Protein AF-A0A2V2PW04-F1 (afdb_monomer_lite)

Radius of gyration: 10.84 Å; chains: 1; bounding box: 27×20×27 Å

Sequence (63 aa):
DGYYERGLHPWDLAAGDLIAREAGALTGGRPGQPADGDLTVAATPGVFEPLQTALEELGAWHD

pLDDT: mean 94.92, std 6.7, range [63.22, 98.69]

Foldseek 3Di:
DKDKDAQDDPVRCVVVVVVLVVVQWDKAAAVVGRADNGMIMIDHPVCRVVVNVVCVVVVVNPD

Structure (mmCIF, N/CA/C/O backbone):
data_AF-A0A2V2PW04-F1
#
_entry.id   AF-A0A2V2PW04-F1
#
loop_
_atom_site.group_PDB
_atom_site.id
_atom_site.type_symbol
_atom_site.label_atom_id
_atom_site.label_alt_id
_atom_site.label_comp_id
_atom_site.label_asym_id
_atom_site.label_entity_id
_atom_site.label_seq_id
_atom_site.pdbx_PDB_ins_code
_atom_site.Cartn_x
_atom_site.Cartn_y
_atom_site.Cartn_z
_atom_site.occupancy
_atom_site.B_iso_or_equiv
_atom_site.auth_seq_id
_atom_site.auth_comp_id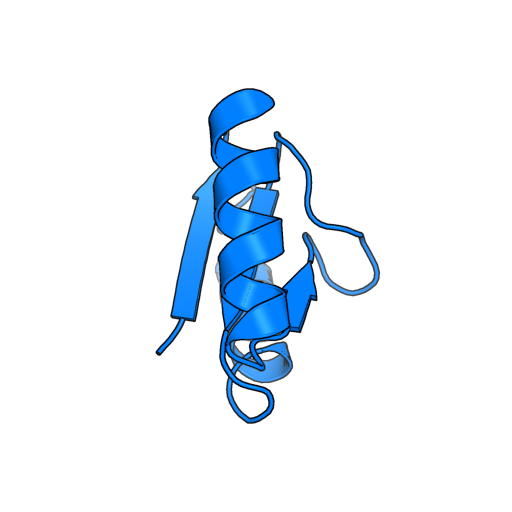
_atom_site.auth_asym_id
_atom_site.auth_atom_id
_atom_site.pdbx_PDB_model_num
ATOM 1 N N . ASP A 1 1 ? -8.493 -5.175 5.869 1.00 63.22 1 ASP A N 1
ATOM 2 C CA . ASP A 1 1 ? -8.431 -4.833 4.436 1.00 63.22 1 ASP A CA 1
ATOM 3 C C . ASP A 1 1 ? -7.091 -4.201 4.135 1.00 63.22 1 ASP A C 1
ATOM 5 O O . ASP A 1 1 ? -6.872 -3.032 4.438 1.00 63.22 1 ASP A O 1
ATOM 9 N N . GLY A 1 2 ? -6.160 -5.024 3.668 1.00 94.44 2 GLY A N 1
ATOM 10 C CA . GLY A 1 2 ? -4.795 -4.614 3.383 1.00 94.44 2 GLY A CA 1
ATOM 11 C C . GLY A 1 2 ? -4.216 -5.479 2.275 1.00 94.44 2 GLY A C 1
ATOM 12 O O . GLY A 1 2 ? -4.591 -6.642 2.131 1.00 94.44 2 GLY A O 1
ATOM 13 N N . TYR A 1 3 ? -3.338 -4.885 1.490 1.00 97.62 3 TYR A N 1
ATOM 14 C CA . TYR A 1 3 ? -2.662 -5.473 0.350 1.00 97.62 3 TYR A CA 1
ATOM 15 C C . TYR A 1 3 ? -1.176 -5.151 0.473 1.00 97.62 3 TYR A C 1
ATOM 17 O O . TYR A 1 3 ? -0.815 -4.042 0.870 1.00 97.62 3 TYR A O 1
ATOM 25 N N . TYR A 1 4 ? -0.331 -6.121 0.138 1.00 96.88 4 TYR A N 1
ATOM 26 C CA . TYR A 1 4 ? 1.080 -5.871 -0.099 1.00 96.88 4 TYR A CA 1
ATOM 27 C C . TYR A 1 4 ? 1.566 -6.727 -1.264 1.00 96.88 4 TYR A C 1
ATOM 29 O O . TYR A 1 4 ? 1.119 -7.864 -1.426 1.00 96.88 4 TYR A O 1
ATOM 37 N N . GLU A 1 5 ? 2.487 -6.191 -2.056 1.00 96.44 5 GLU A N 1
ATOM 38 C CA . GLU A 1 5 ? 3.115 -6.916 -3.156 1.00 96.44 5 GLU A CA 1
ATOM 39 C C . GLU A 1 5 ? 4.517 -6.368 -3.435 1.00 96.44 5 GLU A C 1
ATOM 41 O O . GLU A 1 5 ? 4.803 -5.189 -3.202 1.00 96.44 5 GLU A O 1
ATOM 46 N N . ARG A 1 6 ? 5.393 -7.251 -3.919 1.00 95.00 6 ARG A N 1
ATOM 47 C CA . ARG A 1 6 ? 6.747 -6.932 -4.381 1.00 95.00 6 ARG A CA 1
ATOM 48 C C . ARG A 1 6 ? 6.806 -7.096 -5.895 1.00 95.00 6 ARG A C 1
ATOM 50 O O . ARG A 1 6 ? 6.209 -8.026 -6.429 1.00 95.00 6 ARG A O 1
ATOM 57 N N . GLY A 1 7 ? 7.596 -6.266 -6.567 1.00 94.75 7 GLY A N 1
ATOM 58 C CA . GLY A 1 7 ? 7.863 -6.400 -8.000 1.00 94.75 7 GLY A CA 1
ATOM 59 C C . GLY A 1 7 ? 6.744 -5.881 -8.903 1.00 94.75 7 GLY A C 1
ATOM 60 O O . GLY A 1 7 ? 6.622 -6.353 -10.034 1.00 94.75 7 GLY A O 1
ATOM 61 N N . LEU A 1 8 ? 5.933 -4.928 -8.433 1.00 96.56 8 LEU A N 1
ATOM 62 C CA . LEU A 1 8 ? 4.891 -4.327 -9.264 1.00 96.56 8 LEU A CA 1
ATOM 63 C C . LEU A 1 8 ? 5.502 -3.578 -10.446 1.00 96.56 8 LEU A C 1
ATOM 65 O O . LEU A 1 8 ? 6.458 -2.807 -10.310 1.00 96.56 8 LEU A O 1
ATOM 69 N N . HIS A 1 9 ? 4.892 -3.743 -11.617 1.00 97.62 9 HIS A N 1
ATOM 70 C CA . HIS A 1 9 ? 5.207 -2.875 -12.736 1.00 97.62 9 HIS A CA 1
ATOM 71 C C . HIS A 1 9 ? 4.685 -1.451 -12.482 1.00 97.62 9 HIS A C 1
ATOM 73 O O . HIS A 1 9 ? 3.670 -1.268 -11.803 1.00 97.62 9 HIS A O 1
ATOM 79 N N . PRO A 1 10 ? 5.315 -0.419 -13.076 1.00 96.69 10 PRO A N 1
ATOM 80 C CA . PRO A 1 10 ? 4.929 0.970 -12.829 1.00 96.69 10 PRO A CA 1
ATOM 81 C C . PRO A 1 10 ? 3.464 1.286 -13.156 1.00 96.69 10 PRO A C 1
ATOM 83 O O . PRO A 1 10 ? 2.862 2.135 -12.503 1.00 96.69 10 PRO A O 1
ATOM 86 N N . TRP A 1 11 ? 2.880 0.617 -14.158 1.00 97.00 11 TRP A N 1
ATOM 87 C CA . TRP A 1 11 ? 1.476 0.819 -14.529 1.00 97.00 11 TRP A CA 1
ATOM 88 C C . TRP A 1 11 ? 0.506 0.204 -13.515 1.00 97.00 11 TRP A C 1
ATOM 90 O O . TRP A 1 11 ? -0.526 0.813 -13.238 1.00 97.00 11 TRP A O 1
ATOM 100 N N . ASP A 1 12 ? 0.854 -0.943 -12.925 1.00 97.25 12 ASP A N 1
ATOM 101 C CA . ASP A 1 12 ? 0.041 -1.595 -11.895 1.00 97.25 12 ASP A CA 1
ATOM 102 C C . ASP A 1 12 ? 0.057 -0.764 -10.605 1.00 97.25 12 ASP A C 1
ATOM 104 O O . ASP A 1 12 ? -1.001 -0.460 -10.049 1.00 97.25 12 ASP A O 1
ATOM 108 N N . LEU A 1 13 ? 1.242 -0.286 -10.199 1.00 97.75 13 LEU A N 1
ATOM 109 C CA . LEU A 1 13 ? 1.394 0.621 -9.061 1.00 97.75 13 LEU A CA 1
ATOM 110 C C . LEU A 1 13 ? 0.601 1.918 -9.258 1.00 97.7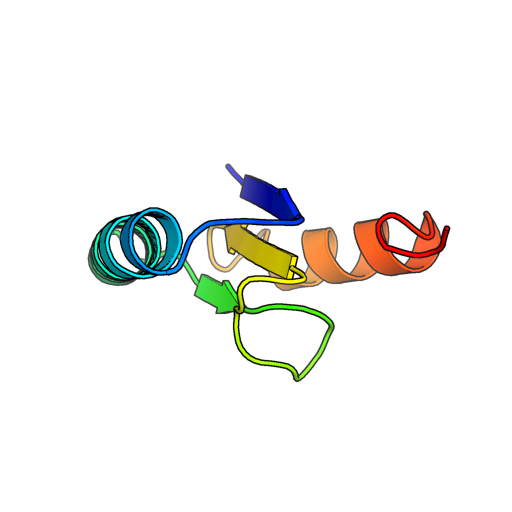5 13 LEU A C 1
ATOM 112 O O . LEU A 1 13 ? -0.199 2.283 -8.402 1.00 97.75 13 LEU A O 1
ATOM 116 N N . ALA A 1 14 ? 0.794 2.614 -10.383 1.00 96.88 14 ALA A N 1
ATOM 117 C CA . ALA A 1 14 ? 0.172 3.919 -10.600 1.00 96.88 14 ALA A CA 1
ATOM 118 C C . ALA A 1 14 ? -1.364 3.847 -10.597 1.00 96.88 14 ALA A C 1
ATOM 120 O O . ALA A 1 14 ? -2.024 4.709 -10.013 1.00 96.88 14 ALA A O 1
ATOM 121 N N . ALA A 1 15 ? -1.937 2.823 -11.236 1.00 97.38 15 ALA A N 1
ATOM 122 C CA . ALA A 1 15 ? -3.382 2.636 -11.268 1.00 97.38 15 ALA A CA 1
ATOM 123 C C . ALA A 1 15 ? -3.936 2.249 -9.886 1.00 97.38 15 ALA A C 1
ATOM 125 O O . ALA A 1 15 ? -4.925 2.835 -9.434 1.00 97.38 15 ALA A O 1
ATOM 126 N N . GLY A 1 16 ? -3.290 1.294 -9.209 1.00 97.38 16 GLY A N 1
ATOM 127 C CA . GLY A 1 16 ? -3.714 0.811 -7.896 1.00 97.38 16 GLY A CA 1
ATOM 128 C C . GLY A 1 16 ? -3.624 1.881 -6.809 1.00 97.38 16 GLY A C 1
ATOM 129 O O . GLY A 1 16 ? -4.589 2.090 -6.076 1.00 97.38 16 GLY A O 1
ATOM 130 N N . ASP A 1 17 ? -2.503 2.602 -6.742 1.00 97.69 17 ASP A N 1
ATOM 131 C CA . ASP A 1 17 ? -2.256 3.651 -5.747 1.00 97.69 17 ASP A CA 1
ATOM 132 C C . ASP A 1 17 ? -3.285 4.788 -5.835 1.00 97.69 17 ASP A C 1
ATOM 134 O O . ASP A 1 17 ? -3.822 5.225 -4.815 1.00 97.69 17 ASP A O 1
ATOM 138 N N . LEU A 1 18 ? -3.623 5.229 -7.053 1.00 97.81 18 LEU A N 1
ATOM 139 C CA . LEU A 1 18 ? -4.640 6.261 -7.248 1.00 97.81 18 LEU A CA 1
ATOM 140 C C . LEU A 1 18 ? -5.994 5.820 -6.683 1.00 97.81 18 LEU A C 1
ATOM 142 O O . LEU A 1 18 ? -6.589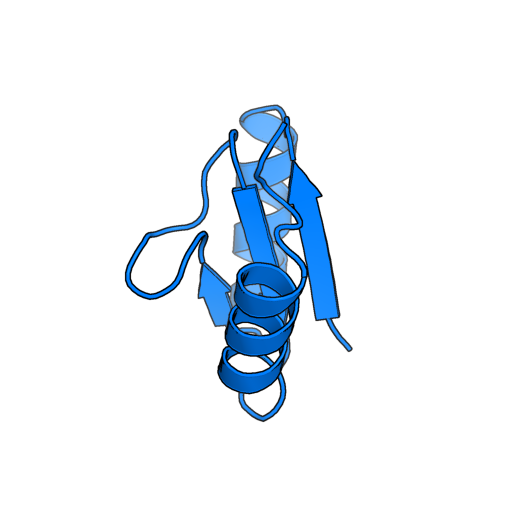 6.542 -5.887 1.00 97.81 18 LEU A O 1
ATOM 146 N N . ILE A 1 19 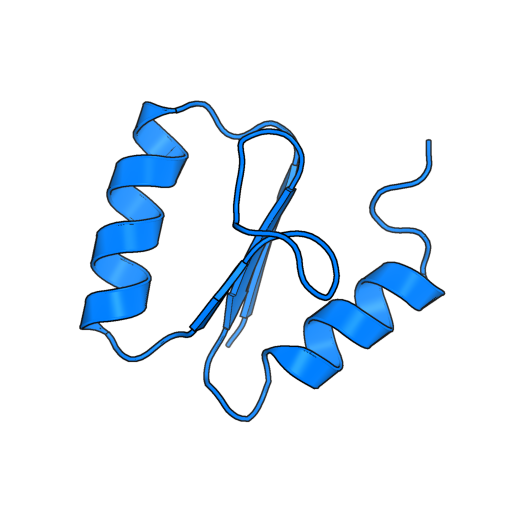? -6.462 4.628 -7.059 1.00 98.25 19 ILE A N 1
ATOM 147 C CA . ILE A 1 19 ? -7.758 4.110 -6.602 1.00 98.25 19 ILE A CA 1
ATOM 148 C C . ILE A 1 19 ? -7.759 3.917 -5.084 1.00 98.25 19 ILE A C 1
ATOM 150 O O . ILE A 1 19 ? -8.723 4.301 -4.422 1.00 98.25 19 ILE A O 1
ATOM 154 N N . ALA A 1 20 ? -6.689 3.348 -4.526 1.00 98.19 20 ALA A N 1
ATOM 155 C CA . ALA A 1 20 ? -6.576 3.097 -3.095 1.00 98.19 20 ALA A CA 1
ATOM 156 C C . ALA A 1 20 ? -6.689 4.398 -2.287 1.00 98.19 20 ALA A C 1
ATOM 158 O O . ALA A 1 20 ? -7.493 4.476 -1.356 1.00 98.19 20 ALA A O 1
ATOM 159 N N . ARG A 1 21 ? -5.948 5.442 -2.677 1.00 97.94 21 ARG A N 1
ATOM 160 C CA . ARG A 1 21 ? -5.983 6.740 -1.990 1.00 97.94 21 ARG A CA 1
ATOM 161 C C . ARG A 1 21 ? -7.339 7.435 -2.105 1.00 97.94 21 ARG A C 1
ATOM 163 O O . ARG A 1 21 ? -7.836 7.940 -1.104 1.00 97.94 21 ARG A O 1
ATOM 170 N N . GLU A 1 22 ? -7.971 7.415 -3.279 1.00 98.50 22 GLU A N 1
ATOM 171 C CA . GLU A 1 22 ? -9.320 7.984 -3.469 1.00 98.50 22 GLU A CA 1
ATOM 172 C C . GLU A 1 22 ? -10.394 7.223 -2.670 1.00 98.50 22 GLU A C 1
ATOM 174 O O . GLU A 1 22 ? -11.377 7.806 -2.215 1.00 98.50 22 GLU A O 1
ATOM 179 N N . ALA A 1 23 ? -10.189 5.925 -2.432 1.00 98.19 23 ALA A N 1
ATOM 180 C CA . ALA A 1 23 ? -11.034 5.118 -1.553 1.00 98.19 23 ALA A CA 1
ATOM 181 C C . ALA A 1 23 ? -10.750 5.339 -0.050 1.00 98.19 23 ALA A C 1
ATOM 183 O O . ALA A 1 23 ? -11.400 4.721 0.796 1.00 98.19 23 ALA A O 1
ATOM 184 N N . GLY A 1 24 ? -9.796 6.209 0.299 1.00 98.19 24 GLY A N 1
ATOM 185 C CA . GLY A 1 24 ? -9.426 6.529 1.679 1.00 98.19 24 GLY A CA 1
ATOM 186 C C . GLY A 1 24 ? -8.410 5.573 2.311 1.00 98.19 24 GLY A C 1
ATOM 187 O O . GLY A 1 24 ? -8.229 5.603 3.530 1.00 98.19 24 GLY A O 1
ATOM 188 N N . ALA A 1 25 ? -7.752 4.720 1.522 1.00 98.56 25 ALA A N 1
ATOM 189 C CA . ALA A 1 25 ? -6.623 3.933 2.000 1.00 98.56 25 ALA A CA 1
ATOM 190 C C . ALA A 1 25 ? -5.351 4.787 2.099 1.00 98.56 25 ALA A C 1
ATOM 192 O O . ALA A 1 25 ? -5.173 5.781 1.393 1.00 98.56 25 ALA A O 1
ATOM 193 N N . LEU A 1 26 ? -4.442 4.354 2.966 1.00 98.56 26 LEU A N 1
ATOM 194 C CA . LEU A 1 26 ? -3.060 4.807 2.986 1.00 98.56 26 LEU A CA 1
ATOM 195 C C . LEU A 1 26 ? -2.225 3.875 2.108 1.00 98.56 26 LEU A C 1
ATOM 197 O O . LEU A 1 26 ? -2.477 2.667 2.073 1.00 98.56 26 LEU A O 1
ATOM 201 N N . THR A 1 27 ? -1.233 4.438 1.425 1.00 98.25 27 THR A N 1
ATOM 202 C CA . THR A 1 27 ? -0.282 3.705 0.587 1.00 98.25 27 THR A CA 1
ATOM 203 C C . THR A 1 27 ? 1.153 4.054 0.978 1.00 98.25 27 THR A C 1
ATOM 205 O O . THR A 1 27 ? 1.442 5.174 1.403 1.00 98.25 27 THR A O 1
ATOM 208 N N . GLY A 1 28 ? 2.063 3.087 0.876 1.00 97.56 28 GLY A N 1
ATOM 209 C CA . GLY A 1 28 ? 3.483 3.270 1.185 1.00 97.56 28 GLY A CA 1
ATOM 210 C C . GLY A 1 28 ? 4.296 2.000 0.956 1.00 97.56 28 GLY A C 1
ATOM 211 O O . GLY A 1 28 ? 3.753 0.987 0.530 1.00 97.56 28 GLY A O 1
ATOM 212 N N . GLY A 1 29 ? 5.597 2.059 1.215 1.00 95.69 29 GLY A N 1
ATOM 213 C CA . GLY A 1 29 ? 6.513 0.926 1.092 1.00 95.69 29 GLY A CA 1
ATOM 214 C C . GLY A 1 29 ? 6.884 0.386 2.468 1.00 95.69 29 GLY A C 1
ATOM 215 O O . GLY A 1 29 ? 6.017 0.054 3.278 1.00 95.69 29 GLY A O 1
ATOM 216 N N . ARG A 1 30 ? 8.187 0.333 2.761 1.00 94.12 30 ARG A N 1
ATOM 217 C CA . ARG A 1 30 ? 8.698 0.098 4.125 1.00 94.12 30 ARG A CA 1
ATOM 218 C C . ARG A 1 30 ? 8.312 1.258 5.058 1.00 94.12 30 ARG A C 1
ATOM 220 O O . ARG A 1 30 ? 7.985 2.337 4.559 1.00 94.12 30 ARG A O 1
ATOM 227 N N . PRO A 1 31 ? 8.375 1.098 6.394 1.00 93.62 31 PRO A N 1
ATOM 228 C CA . PRO A 1 31 ? 8.110 2.200 7.318 1.00 93.62 31 PRO A CA 1
ATOM 229 C C . PRO A 1 31 ? 8.874 3.481 6.939 1.00 93.62 31 PRO A C 1
ATOM 231 O O . PRO A 1 31 ? 10.099 3.483 6.816 1.00 93.62 31 PRO A O 1
ATOM 234 N N . GLY A 1 32 ? 8.134 4.571 6.713 1.00 92.69 32 GLY A N 1
ATOM 235 C CA . GLY A 1 32 ? 8.682 5.871 6.304 1.00 92.69 32 GLY A CA 1
ATOM 236 C C . GLY A 1 32 ? 9.088 5.999 4.829 1.00 92.69 32 GLY A C 1
ATOM 237 O O . GLY A 1 32 ? 9.564 7.062 4.436 1.00 92.69 32 GLY A O 1
ATOM 238 N N . GLN A 1 33 ? 8.902 4.961 4.013 1.00 95.00 33 GLN A N 1
ATOM 239 C CA . GLN A 1 33 ? 9.175 4.977 2.576 1.00 95.00 33 GLN A CA 1
ATOM 240 C C . GLN A 1 33 ? 7.871 5.064 1.767 1.00 95.00 33 GLN A C 1
ATOM 242 O O . GLN A 1 33 ? 6.846 4.508 2.182 1.00 95.00 33 GLN A O 1
ATOM 247 N N . PRO A 1 34 ? 7.882 5.742 0.607 1.00 96.25 34 PRO A N 1
ATOM 248 C CA . PRO A 1 34 ? 6.753 5.718 -0.316 1.00 96.25 34 PRO A CA 1
ATOM 249 C C . PRO A 1 34 ? 6.570 4.319 -0.921 1.00 96.25 34 PRO A C 1
ATOM 251 O O . PRO A 1 34 ? 7.468 3.483 -0.851 1.00 96.25 34 PRO A O 1
ATOM 254 N N . ALA A 1 35 ? 5.403 4.073 -1.514 1.00 96.56 35 ALA A N 1
ATOM 255 C CA . ALA A 1 35 ? 5.182 2.868 -2.306 1.00 96.56 35 ALA A CA 1
ATOM 256 C C . ALA A 1 35 ? 6.016 2.936 -3.590 1.00 96.56 35 ALA A C 1
ATOM 258 O O . ALA A 1 35 ? 6.059 3.978 -4.252 1.00 96.56 35 ALA A O 1
ATOM 259 N N . ASP A 1 36 ? 6.646 1.824 -3.949 1.00 94.94 36 ASP A N 1
ATOM 260 C CA . ASP A 1 36 ? 7.398 1.679 -5.189 1.00 94.94 36 ASP A CA 1
ATOM 261 C C . ASP A 1 36 ? 7.264 0.259 -5.767 1.00 94.94 36 ASP A C 1
ATOM 263 O O . ASP A 1 36 ? 6.476 -0.568 -5.295 1.00 94.94 36 ASP A O 1
ATOM 267 N N . GLY A 1 37 ? 7.998 -0.005 -6.850 1.00 92.56 37 GLY A N 1
ATOM 268 C CA . GLY A 1 37 ? 8.009 -1.317 -7.495 1.00 92.56 37 GLY A CA 1
ATOM 269 C C . GLY A 1 37 ? 8.661 -2.410 -6.645 1.00 92.56 37 GLY A C 1
ATOM 270 O O . GLY A 1 37 ? 8.348 -3.580 -6.848 1.00 92.56 37 GLY A O 1
ATOM 271 N N . ASP A 1 38 ? 9.522 -2.063 -5.685 1.00 93.81 38 ASP A N 1
ATOM 272 C CA . ASP A 1 38 ? 10.169 -3.046 -4.812 1.00 93.81 38 ASP A CA 1
ATOM 273 C C . ASP A 1 38 ? 9.194 -3.524 -3.735 1.00 93.81 38 ASP A C 1
ATOM 275 O O . ASP A 1 38 ? 9.114 -4.726 -3.464 1.00 93.81 38 ASP A O 1
ATOM 279 N N . LEU A 1 39 ? 8.430 -2.599 -3.146 1.00 95.50 39 LEU A N 1
ATOM 280 C CA . LEU A 1 39 ? 7.376 -2.904 -2.189 1.00 95.50 39 LEU A CA 1
ATOM 281 C C . LEU A 1 39 ? 6.260 -1.857 -2.224 1.00 95.50 39 LEU A C 1
ATOM 283 O O . LEU A 1 39 ? 6.469 -0.666 -1.987 1.00 95.50 39 LEU A O 1
ATOM 287 N N . THR A 1 40 ? 5.035 -2.346 -2.377 1.00 97.56 40 THR A N 1
ATOM 288 C CA . THR A 1 40 ? 3.818 -1.558 -2.195 1.00 97.56 40 THR A CA 1
ATOM 289 C C . THR A 1 40 ? 2.968 -2.168 -1.098 1.00 97.56 40 THR A C 1
ATOM 291 O O . THR A 1 40 ? 2.715 -3.368 -1.097 1.00 97.56 40 THR A O 1
ATOM 294 N N . VAL A 1 41 ? 2.503 -1.328 -0.180 1.00 98.25 41 VAL A N 1
ATOM 295 C CA . VAL A 1 41 ? 1.550 -1.632 0.884 1.00 98.25 41 VAL A CA 1
ATOM 296 C C . VAL A 1 41 ? 0.389 -0.656 0.751 1.00 98.25 41 VAL A C 1
ATOM 298 O O . VAL A 1 41 ? 0.596 0.552 0.642 1.00 98.25 41 VAL A O 1
ATOM 301 N N . ALA A 1 42 ? -0.836 -1.169 0.782 1.00 98.50 42 ALA A N 1
ATOM 302 C CA . ALA A 1 42 ? -2.054 -0.371 0.809 1.00 98.50 42 ALA A CA 1
ATOM 303 C C . ALA A 1 42 ? -3.004 -0.924 1.869 1.00 98.50 42 ALA A C 1
ATOM 305 O O . ALA A 1 42 ? -3.271 -2.123 1.899 1.00 98.50 42 ALA A O 1
ATOM 306 N N . ALA A 1 43 ? -3.524 -0.072 2.746 1.00 98.69 43 ALA A N 1
ATOM 307 C CA . ALA A 1 43 ? -4.434 -0.504 3.803 1.00 98.69 43 ALA A CA 1
ATOM 308 C C . ALA A 1 43 ? -5.277 0.656 4.334 1.00 98.69 43 ALA A C 1
ATOM 310 O O . ALA A 1 43 ? -4.933 1.828 4.183 1.00 98.69 43 ALA A O 1
ATOM 311 N N . THR A 1 44 ? -6.387 0.333 4.995 1.00 98.56 44 THR A N 1
ATOM 312 C CA . THR A 1 44 ? -7.179 1.338 5.715 1.00 98.56 44 THR A CA 1
ATOM 313 C C . THR A 1 44 ? -6.365 1.968 6.859 1.00 98.56 44 THR A C 1
ATOM 315 O O . THR A 1 44 ? -5.462 1.314 7.392 1.00 98.56 44 THR A O 1
ATOM 318 N N . PRO A 1 45 ? -6.676 3.207 7.300 1.00 98.38 45 PRO A N 1
ATOM 319 C CA . PRO A 1 45 ? -5.855 3.923 8.284 1.00 98.38 45 PRO A CA 1
ATOM 320 C C . PRO A 1 45 ? -5.587 3.158 9.588 1.00 98.38 45 PRO A C 1
ATOM 322 O O . PRO A 1 45 ? -4.488 3.222 10.121 1.00 98.38 45 PRO A O 1
ATOM 325 N N . GLY A 1 46 ? -6.561 2.385 10.080 1.00 98.00 46 GLY A N 1
ATOM 326 C CA . GLY A 1 46 ? -6.400 1.580 11.298 1.00 98.00 46 GLY A CA 1
ATOM 327 C C . GLY A 1 46 ? -5.562 0.304 11.132 1.00 98.00 46 GLY A C 1
ATOM 328 O O . GLY A 1 46 ? -5.278 -0.357 12.126 1.00 98.00 46 GLY A O 1
ATOM 329 N N . VAL A 1 47 ? -5.200 -0.069 9.900 1.00 98.50 47 VAL A N 1
ATOM 330 C CA . VAL A 1 47 ? -4.463 -1.305 9.571 1.00 98.50 47 VAL A CA 1
ATOM 331 C C . VAL A 1 47 ? -3.072 -1.015 9.006 1.00 98.50 47 VAL A C 1
ATOM 333 O O . VAL A 1 47 ? -2.192 -1.859 9.132 1.00 98.50 47 VAL A O 1
ATOM 336 N N . PHE A 1 48 ? -2.853 0.161 8.417 1.00 98.50 48 PHE A N 1
ATOM 337 C CA . PHE A 1 48 ? -1.634 0.481 7.673 1.00 98.50 48 PHE A CA 1
ATOM 338 C C . PHE A 1 48 ? -0.339 0.323 8.480 1.00 98.50 48 PHE A C 1
ATOM 340 O O . PHE A 1 48 ? 0.503 -0.497 8.117 1.00 98.50 48 PHE A O 1
ATOM 347 N N . GLU A 1 49 ? -0.197 1.043 9.596 1.00 97.81 49 GLU A N 1
ATOM 348 C CA . GLU A 1 49 ? 0.996 0.940 10.447 1.00 97.81 49 GLU A CA 1
ATOM 349 C C . GLU A 1 49 ? 1.167 -0.471 11.048 1.00 97.81 49 GLU A C 1
ATOM 351 O O . GLU A 1 49 ? 2.249 -1.039 10.885 1.00 97.81 49 GLU A O 1
ATOM 356 N N . PRO A 1 50 ? 0.131 -1.109 11.645 1.00 97.69 50 PRO A N 1
ATOM 357 C CA . PRO A 1 50 ? 0.242 -2.493 12.115 1.00 97.69 50 PRO A CA 1
ATOM 358 C C . PRO A 1 50 ? 0.695 -3.489 11.040 1.00 97.69 50 PRO A C 1
ATOM 360 O O . PRO A 1 50 ? 1.481 -4.389 11.333 1.00 97.69 50 PRO A O 1
ATOM 363 N N . LEU A 1 51 ? 0.217 -3.338 9.798 1.00 97.81 51 LEU A N 1
ATOM 364 C CA . LEU A 1 51 ? 0.607 -4.201 8.684 1.00 97.81 51 LEU A CA 1
ATOM 365 C C . LEU A 1 51 ? 2.077 -3.991 8.304 1.00 97.81 51 LEU A C 1
ATOM 367 O O . LEU A 1 51 ? 2.799 -4.972 8.151 1.00 97.81 51 LEU A O 1
ATOM 371 N N . GLN A 1 52 ? 2.535 -2.739 8.190 1.00 96.75 52 GLN A N 1
ATOM 372 C CA . GLN A 1 52 ? 3.946 -2.450 7.915 1.00 96.75 52 GLN A CA 1
ATOM 373 C C . GLN A 1 52 ? 4.865 -3.016 9.006 1.00 96.75 52 GLN A C 1
ATOM 375 O O . GLN A 1 52 ? 5.885 -3.620 8.682 1.00 96.75 52 GLN A O 1
ATOM 380 N N . THR A 1 53 ? 4.495 -2.876 10.283 1.00 96.12 53 THR A N 1
ATOM 381 C CA . THR A 1 53 ? 5.260 -3.445 11.403 1.00 96.12 53 THR A CA 1
ATOM 382 C C . THR A 1 53 ? 5.333 -4.967 11.324 1.00 96.12 53 THR A C 1
ATOM 384 O O . THR A 1 53 ? 6.423 -5.525 11.411 1.00 96.12 53 THR A O 1
ATOM 387 N N . ALA A 1 54 ? 4.204 -5.644 11.098 1.00 96.69 54 ALA A N 1
ATOM 388 C CA . ALA A 1 54 ? 4.182 -7.102 11.013 1.00 96.69 54 ALA A CA 1
ATOM 389 C C . ALA A 1 54 ? 5.037 -7.629 9.850 1.00 96.69 54 ALA A C 1
ATOM 391 O O . ALA A 1 54 ? 5.745 -8.622 9.996 1.00 96.69 54 ALA A O 1
ATOM 392 N N . LEU A 1 55 ? 4.992 -6.968 8.691 1.00 95.75 55 LEU A N 1
ATOM 393 C CA . LEU A 1 55 ? 5.789 -7.374 7.537 1.00 95.75 55 LEU A CA 1
ATOM 394 C C . LEU A 1 55 ? 7.302 -7.141 7.752 1.00 95.75 55 LEU A C 1
ATOM 396 O O . LEU A 1 55 ? 8.096 -7.957 7.281 1.00 95.75 55 LEU A O 1
ATOM 400 N N . GLU A 1 56 ? 7.697 -6.095 8.493 1.00 94.12 56 GLU A N 1
ATOM 401 C CA . GLU A 1 56 ? 9.096 -5.861 8.902 1.00 94.12 56 GLU A CA 1
ATOM 402 C C . GLU A 1 56 ? 9.575 -6.969 9.846 1.00 94.12 56 GLU A C 1
ATOM 404 O O . GLU A 1 56 ? 10.609 -7.584 9.602 1.00 94.12 56 GLU A O 1
ATOM 409 N N . GLU A 1 57 ? 8.797 -7.286 10.884 1.00 94.88 57 GLU A N 1
ATOM 410 C CA . GLU A 1 57 ? 9.133 -8.333 11.860 1.00 94.88 57 GLU A CA 1
ATOM 411 C C . GLU A 1 57 ? 9.257 -9.724 11.225 1.00 94.88 57 GLU A C 1
ATOM 413 O O . GLU A 1 57 ? 10.091 -10.532 11.637 1.00 94.88 57 GLU A O 1
ATOM 418 N N . LEU A 1 58 ? 8.437 -10.007 10.212 1.00 95.00 58 LEU A N 1
ATOM 419 C CA . LEU A 1 58 ? 8.459 -11.267 9.469 1.00 95.00 58 LEU A CA 1
ATOM 420 C C . LEU A 1 58 ? 9.535 -11.308 8.379 1.00 95.00 58 LEU A C 1
ATOM 422 O O . LEU A 1 58 ? 9.723 -12.354 7.759 1.00 95.00 58 LEU A O 1
ATOM 426 N N . GLY A 1 59 ? 10.216 -10.191 8.116 1.00 91.06 59 GLY A N 1
ATOM 427 C CA . GLY A 1 59 ? 11.202 -10.095 7.051 1.00 91.06 59 GLY A CA 1
ATOM 428 C C . GLY A 1 59 ? 10.612 -10.325 5.662 1.00 91.06 59 GLY A C 1
ATOM 429 O O . GLY A 1 59 ? 11.270 -10.913 4.811 1.00 91.06 59 GLY A O 1
ATOM 430 N N . ALA A 1 60 ? 9.384 -9.863 5.405 1.00 87.12 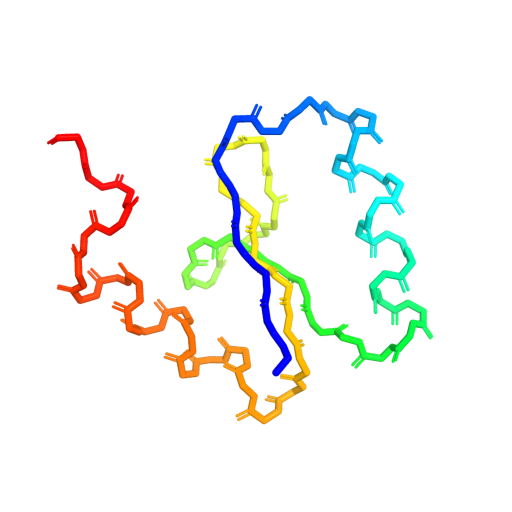60 ALA A N 1
ATOM 431 C CA . ALA A 1 60 ? 8.650 -10.127 4.158 1.00 87.12 60 ALA A CA 1
ATOM 432 C C . ALA A 1 60 ? 9.337 -9.582 2.881 1.00 87.12 60 ALA A C 1
ATOM 434 O O . ALA A 1 60 ? 8.934 -9.879 1.754 1.00 87.12 60 ALA A O 1
ATOM 435 N N . TRP A 1 61 ? 10.381 -8.774 3.056 1.00 80.50 6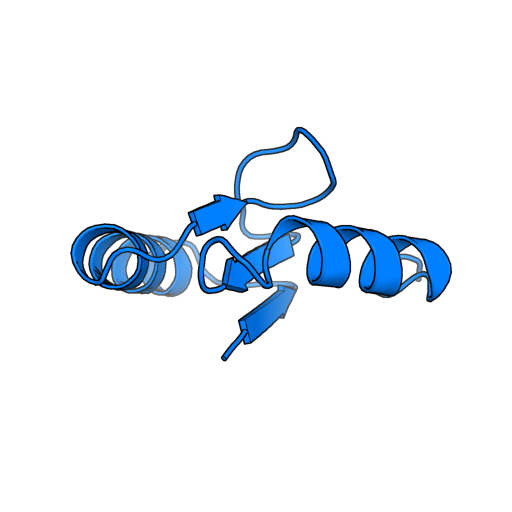1 TRP A N 1
ATOM 436 C CA . TRP A 1 61 ? 11.215 -8.168 2.017 1.00 80.50 61 TRP A CA 1
ATOM 437 C C . TRP A 1 61 ? 12.713 -8.419 2.230 1.00 80.50 61 TRP A C 1
ATOM 439 O O . TRP A 1 61 ? 13.539 -7.705 1.654 1.00 80.50 61 TRP A O 1
ATOM 449 N N . HIS A 1 62 ? 13.064 -9.389 3.074 1.00 77.12 62 HIS A N 1
ATOM 450 C CA . HIS A 1 62 ? 14.402 -9.962 3.127 1.00 77.12 62 HIS A CA 1
ATOM 451 C C . HIS A 1 62 ? 14.415 -11.211 2.244 1.00 77.12 62 HIS A C 1
ATOM 453 O O . HIS A 1 62 ? 13.485 -12.016 2.298 1.00 77.12 62 HIS A O 1
ATOM 459 N N . ASP A 1 63 ? 15.427 -11.319 1.388 1.00 65.31 63 ASP A N 1
ATOM 460 C CA . ASP A 1 63 ? 15.678 -12.529 0.603 1.00 65.31 63 ASP A CA 1
ATOM 461 C C . ASP A 1 63 ? 16.380 -13.598 1.459 1.00 65.31 63 ASP A C 1
ATOM 463 O O . ASP A 1 63 ? 17.172 -13.216 2.358 1.00 65.31 63 ASP A O 1
#

Secondary structure (DSSP, 8-state):
-EEEESS--HHHHHHHHHHHHHTT-EEESSTT----SS-EEEE-HHHHHHHHHHHHHTTTT--